Protein AF-A0A0D0BNR8-F1 (afdb_monomer)

Organism: NCBI:txid930991

Radius of gyration: 11.41 Å; Cα contacts (8 Å, |Δi|>4): 65; chains: 1; bounding box: 30×21×27 Å

Foldseek 3Di:
DDDDDDPVLVVLLVVLVVVCVVVVQADPVGGDLVSLVVSLVSCVPPHDPPDDRCHSVNSVVVCVVCVVVPD

InterPro domains:
  IPR024752 Myb/SANT-like domain [PF12776] (5-67)

Mean predicted aligned error: 5.32 Å

Sequence (71 aa):
LKAVWTDKDNKALVSVLHIQKDAGNKAGNGWKPSVWTIAGAKLLADCSKKGSKKTLSKCSDHWTNVSQYQW

Solvent-accessible surface area (backbone atoms only — not comparable to full-atom values): 4164 Å² total; per-residue (Å²): 125,64,67,58,82,47,72,69,44,50,52,53,45,51,52,47,49,52,56,37,46,76,69,62,46,52,53,99,92,44,70,45,72,67,56,30,50,53,38,22,51,50,45,67,72,79,37,75,81,52,58,35,82,60,40,39,66,51,49,50,56,49,44,63,67,49,43,80,79,47,132

pLDDT: mean 82.24, std 9.72, range [54.53, 92.06]

Secondary structure (DSSP, 8-state):
-PBPPPHHHHHHHHHHHHHHHHTT-EETTEE-HHHHHHHHHHHHHHS---BS---HHHHHHHHHHHHTT--

Structure (mmCIF, N/CA/C/O backbone):
data_AF-A0A0D0BNR8-F1
#
_entry.id   AF-A0A0D0BNR8-F1
#
loop_
_atom_site.group_PDB
_atom_site.id
_atom_site.type_symbol
_atom_site.label_atom_id
_atom_site.label_alt_id
_atom_site.label_comp_id
_atom_site.label_asym_id
_atom_site.label_entity_id
_atom_site.label_seq_id
_atom_site.pdbx_PDB_ins_code
_atom_site.Cartn_x
_atom_site.Cartn_y
_atom_site.Cartn_z
_atom_site.occupancy
_atom_site.B_iso_or_equiv
_atom_site.auth_seq_id
_atom_site.auth_comp_id
_atom_site.auth_asym_id
_atom_site.auth_atom_id
_atom_site.pdbx_PDB_model_num
ATOM 1 N N . LEU A 1 1 ? -7.176 13.622 14.572 1.00 55.06 1 LEU A N 1
ATOM 2 C CA . LEU A 1 1 ? -7.685 12.229 14.489 1.00 55.06 1 LEU A CA 1
ATOM 3 C C . LEU A 1 1 ? -6.608 11.330 13.879 1.00 55.06 1 LEU A C 1
ATOM 5 O O . LEU A 1 1 ? -5.983 11.727 12.897 1.00 55.06 1 LEU A O 1
ATOM 9 N N . LYS A 1 2 ? -6.350 10.155 14.463 1.00 68.50 2 LYS A N 1
ATOM 10 C CA . LYS A 1 2 ? -5.408 9.162 13.914 1.00 68.50 2 LYS A CA 1
ATOM 11 C C . LYS A 1 2 ? -6.125 8.334 12.837 1.00 68.50 2 LYS A C 1
ATOM 13 O O . LYS A 1 2 ? -7.322 8.074 12.957 1.00 68.50 2 LYS A O 1
ATOM 18 N N . ALA A 1 3 ? -5.423 7.963 11.767 1.00 76.56 3 ALA A N 1
ATOM 19 C CA . ALA A 1 3 ? -5.948 6.985 10.816 1.00 76.56 3 ALA A CA 1
ATOM 20 C C . ALA A 1 3 ? -6.039 5.622 11.520 1.00 76.56 3 ALA A C 1
ATOM 22 O O . ALA A 1 3 ? -5.089 5.220 12.194 1.00 76.56 3 ALA A O 1
ATOM 23 N N . VAL A 1 4 ? -7.183 4.946 11.402 1.00 83.69 4 VAL A N 1
ATOM 24 C CA . VAL A 1 4 ? -7.378 3.603 11.960 1.00 83.69 4 VAL A CA 1
ATOM 25 C C . VAL A 1 4 ? -7.214 2.600 10.827 1.00 83.69 4 VAL A C 1
ATOM 27 O O . VAL A 1 4 ? -7.922 2.673 9.821 1.00 83.69 4 VAL A O 1
ATOM 30 N N . TRP A 1 5 ? -6.263 1.687 10.995 1.00 84.56 5 TRP A N 1
ATOM 31 C CA . TRP A 1 5 ? -5.957 0.631 10.038 1.00 84.56 5 TRP A CA 1
ATOM 32 C C . TRP A 1 5 ? -6.549 -0.677 10.539 1.00 84.56 5 TRP A C 1
ATOM 34 O O . TRP A 1 5 ? -6.197 -1.155 11.613 1.00 84.56 5 TRP A O 1
ATOM 44 N N . THR A 1 6 ? -7.489 -1.217 9.778 1.00 86.12 6 THR A N 1
ATOM 45 C CA . THR A 1 6 ? -8.074 -2.538 10.011 1.00 86.12 6 THR A CA 1
ATOM 46 C C . THR A 1 6 ? -7.340 -3.593 9.187 1.00 86.12 6 THR A C 1
ATOM 48 O O . THR A 1 6 ? -6.664 -3.264 8.210 1.00 86.12 6 THR A O 1
ATOM 51 N N . ASP A 1 7 ? -7.535 -4.874 9.503 1.00 85.62 7 ASP A N 1
ATOM 52 C CA . ASP A 1 7 ? -6.969 -5.968 8.701 1.00 85.62 7 ASP A CA 1
ATOM 53 C C . ASP A 1 7 ? -7.438 -5.932 7.243 1.00 85.62 7 ASP A C 1
ATOM 55 O O . ASP A 1 7 ? -6.677 -6.266 6.336 1.00 85.62 7 ASP A O 1
ATOM 59 N N . LYS A 1 8 ? -8.673 -5.474 6.993 1.00 85.69 8 LYS A N 1
ATOM 60 C CA . LYS A 1 8 ? -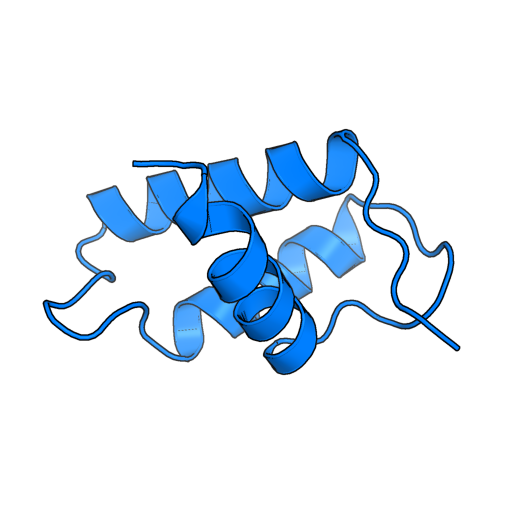9.188 -5.277 5.633 1.00 85.69 8 LYS A CA 1
ATOM 61 C C . LYS A 1 8 ? -8.403 -4.191 4.892 1.00 85.69 8 LYS A C 1
ATOM 63 O O . LYS A 1 8 ? -8.041 -4.396 3.736 1.00 85.69 8 LYS A O 1
ATOM 68 N N . ASP A 1 9 ? -8.107 -3.076 5.563 1.00 86.62 9 ASP A N 1
ATOM 69 C CA . ASP A 1 9 ? -7.304 -1.990 4.989 1.00 86.62 9 ASP A CA 1
ATOM 70 C C . ASP A 1 9 ? -5.874 -2.463 4.695 1.00 86.62 9 ASP A C 1
ATOM 72 O O . ASP A 1 9 ? -5.342 -2.196 3.620 1.00 86.62 9 ASP A O 1
ATOM 76 N N . ASN A 1 10 ? -5.269 -3.215 5.619 1.00 88.12 10 ASN A N 1
ATOM 77 C CA . ASN A 1 10 ? -3.928 -3.772 5.440 1.00 88.12 10 ASN A CA 1
ATOM 78 C C . ASN A 1 10 ? -3.880 -4.743 4.256 1.00 88.12 10 ASN A C 1
ATOM 80 O O . ASN A 1 10 ? -3.012 -4.611 3.398 1.00 88.12 10 ASN A O 1
ATOM 84 N N . LYS A 1 11 ? -4.844 -5.668 4.152 1.00 88.25 11 LYS A N 1
ATOM 85 C CA . LYS A 1 11 ? -4.949 -6.598 3.014 1.00 88.25 11 LYS A CA 1
ATOM 86 C C . LYS A 1 11 ? -5.115 -5.863 1.684 1.00 88.25 11 LYS A C 1
ATOM 88 O O . LYS A 1 11 ? -4.464 -6.227 0.708 1.00 88.25 11 LYS A O 1
ATOM 93 N N . ALA A 1 12 ? -5.947 -4.822 1.641 1.00 88.88 12 ALA A N 1
ATOM 94 C CA . ALA A 1 12 ? -6.131 -4.014 0.437 1.00 88.88 12 ALA A CA 1
ATOM 95 C C . ALA A 1 12 ? -4.846 -3.266 0.048 1.00 88.88 12 ALA A C 1
ATOM 97 O O . ALA A 1 12 ? -4.462 -3.280 -1.121 1.00 88.88 12 ALA A O 1
ATOM 98 N N . LEU A 1 13 ? -4.155 -2.664 1.023 1.00 89.44 13 LEU A N 1
ATOM 99 C CA . LEU A 1 13 ? -2.883 -1.978 0.798 1.00 89.44 13 LEU A CA 1
ATOM 100 C C . LEU A 1 13 ? -1.815 -2.949 0.276 1.00 89.44 13 LEU A C 1
ATOM 102 O O . LEU A 1 13 ? -1.215 -2.687 -0.761 1.00 89.44 13 LEU A O 1
ATOM 106 N N . VAL A 1 14 ? -1.630 -4.093 0.940 1.00 89.81 14 VAL A N 1
ATOM 107 C CA . VAL A 1 14 ? -0.682 -5.144 0.533 1.00 89.81 14 VAL A CA 1
ATOM 108 C C . VAL A 1 14 ? -0.994 -5.650 -0.876 1.00 89.81 14 VAL A C 1
ATOM 110 O O . VAL A 1 14 ? -0.089 -5.751 -1.699 1.00 89.81 14 VAL A O 1
ATOM 113 N N . SER A 1 15 ? -2.267 -5.908 -1.191 1.00 90.88 15 SER A N 1
ATOM 114 C CA . SER A 1 15 ? -2.684 -6.358 -2.524 1.00 90.88 15 SER A CA 1
ATOM 115 C C . SER A 1 15 ? -2.310 -5.352 -3.618 1.00 90.88 15 SER A C 1
ATOM 117 O O . SER A 1 15 ? -1.740 -5.746 -4.636 1.00 90.88 15 SER A O 1
ATOM 119 N N . VAL A 1 16 ? -2.554 -4.054 -3.395 1.00 91.56 16 VAL A N 1
ATOM 120 C CA . VAL A 1 16 ? -2.149 -3.002 -4.343 1.00 91.56 16 VAL A CA 1
ATOM 121 C C . VAL A 1 16 ? -0.635 -2.981 -4.510 1.00 91.56 16 VAL A C 1
ATOM 123 O O . VAL A 1 16 ? -0.149 -2.923 -5.636 1.00 91.56 16 VAL A O 1
ATOM 126 N N . LEU A 1 17 ? 0.116 -3.048 -3.412 1.00 90.94 17 LEU A N 1
ATOM 127 C CA . LEU A 1 17 ? 1.573 -3.017 -3.469 1.00 90.94 17 LEU A CA 1
ATOM 128 C C . LEU A 1 17 ? 2.139 -4.228 -4.216 1.00 90.94 17 LEU A C 1
ATOM 130 O O . LEU A 1 17 ? 3.019 -4.043 -5.048 1.00 90.94 17 LEU A O 1
ATOM 134 N N . HIS A 1 18 ? 1.603 -5.433 -4.024 1.00 90.31 18 HIS A N 1
ATOM 135 C CA . HIS A 1 18 ? 2.004 -6.603 -4.814 1.00 90.31 18 HIS A CA 1
ATOM 136 C C . HIS A 1 18 ? 1.799 -6.388 -6.318 1.00 90.31 18 HIS A C 1
ATOM 138 O O . HIS A 1 18 ? 2.752 -6.520 -7.080 1.00 90.31 18 HIS A O 1
ATOM 144 N N . ILE A 1 19 ? 0.611 -5.937 -6.735 1.00 91.31 19 ILE A N 1
ATOM 145 C CA . ILE A 1 19 ? 0.322 -5.645 -8.150 1.00 91.31 19 ILE A CA 1
ATOM 146 C C . ILE A 1 19 ? 1.307 -4.606 -8.709 1.00 91.31 19 ILE A C 1
ATOM 148 O O . ILE A 1 19 ? 1.805 -4.731 -9.826 1.00 91.31 19 ILE A O 1
ATOM 152 N N . GLN A 1 20 ? 1.612 -3.568 -7.930 1.00 92.06 20 GLN A N 1
ATOM 153 C CA . GLN A 1 20 ? 2.535 -2.513 -8.349 1.00 92.06 20 GLN A CA 1
ATOM 154 C C . GLN A 1 20 ? 4.003 -2.964 -8.333 1.00 92.06 20 GLN A C 1
ATOM 156 O O . GLN A 1 20 ? 4.804 -2.434 -9.104 1.00 92.06 20 GLN A O 1
ATOM 161 N N . LYS A 1 21 ? 4.368 -3.939 -7.490 1.00 89.19 21 LYS A N 1
ATOM 162 C CA . LYS A 1 21 ? 5.686 -4.590 -7.506 1.00 89.19 21 LYS A CA 1
ATOM 163 C C . LYS A 1 21 ? 5.881 -5.325 -8.822 1.00 89.19 21 LYS A C 1
ATOM 165 O O . LYS A 1 21 ? 6.887 -5.096 -9.485 1.00 89.19 21 LYS A O 1
ATOM 170 N N . ASP A 1 22 ? 4.901 -6.143 -9.194 1.00 88.88 22 ASP A N 1
ATOM 171 C CA . ASP A 1 22 ? 4.932 -6.958 -10.409 1.00 88.88 22 ASP A CA 1
ATOM 172 C C . ASP A 1 22 ? 4.926 -6.076 -11.666 1.00 88.88 22 ASP A C 1
ATOM 174 O O . ASP A 1 22 ? 5.585 -6.385 -12.653 1.00 88.88 22 ASP A O 1
ATOM 178 N N . ALA A 1 23 ? 4.282 -4.906 -11.595 1.00 89.06 23 ALA A N 1
ATOM 179 C CA . ALA A 1 23 ? 4.333 -3.878 -12.635 1.00 89.06 23 ALA A CA 1
ATOM 180 C C . ALA A 1 23 ? 5.652 -3.069 -12.680 1.00 89.06 23 ALA A C 1
ATOM 182 O O . ALA A 1 23 ? 5.763 -2.122 -13.460 1.00 89.06 23 ALA A O 1
ATOM 183 N N . GLY A 1 24 ? 6.640 -3.367 -11.828 1.00 88.69 24 GLY A N 1
ATOM 184 C CA . GLY A 1 24 ? 7.934 -2.674 -11.811 1.00 88.69 24 GLY A CA 1
ATOM 185 C C . GLY A 1 24 ? 7.896 -1.258 -11.219 1.00 88.69 24 GLY A C 1
ATOM 186 O O . GLY A 1 24 ? 8.786 -0.444 -11.472 1.00 88.69 24 GLY A O 1
ATOM 187 N N . ASN A 1 25 ? 6.879 -0.923 -10.418 1.00 89.12 25 ASN A N 1
ATOM 188 C CA . ASN A 1 25 ? 6.748 0.397 -9.781 1.00 89.12 25 ASN A CA 1
ATOM 189 C C . ASN A 1 25 ? 7.423 0.499 -8.402 1.00 89.12 25 ASN A C 1
ATOM 191 O O . ASN A 1 25 ? 7.289 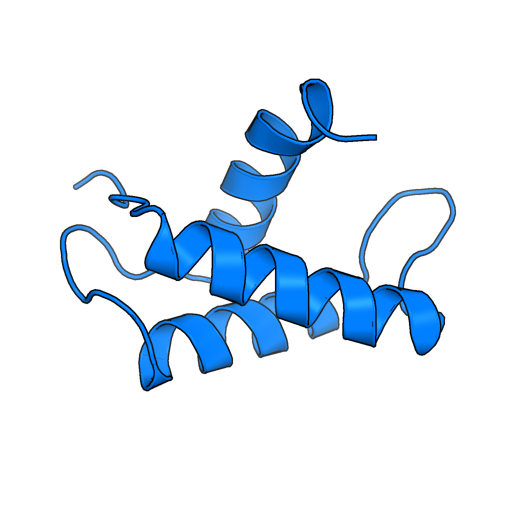1.525 -7.724 1.00 89.12 25 ASN A O 1
ATOM 195 N N . LYS A 1 26 ? 8.192 -0.526 -8.015 1.00 83.38 26 LYS A N 1
ATOM 196 C CA . LYS A 1 26 ? 9.127 -0.498 -6.885 1.00 83.38 26 LYS A CA 1
ATOM 197 C C . LYS A 1 26 ? 10.552 -0.304 -7.406 1.00 83.38 26 LYS A C 1
ATOM 199 O O . LYS A 1 26 ? 11.061 -1.147 -8.135 1.00 83.38 26 LYS A O 1
ATOM 204 N N . ALA A 1 27 ? 11.192 0.792 -7.014 1.00 76.25 27 ALA A N 1
ATOM 205 C CA . ALA A 1 27 ? 12.606 1.052 -7.272 1.00 76.25 27 ALA A CA 1
ATOM 206 C C . ALA A 1 27 ? 13.462 0.688 -6.043 1.00 76.25 27 ALA A C 1
ATOM 208 O O . ALA A 1 27 ? 12.932 0.396 -4.967 1.00 76.25 27 ALA A O 1
ATOM 209 N N . GLY A 1 28 ? 14.793 0.744 -6.187 1.00 70.69 28 GLY A N 1
ATOM 210 C CA . GLY A 1 28 ? 15.742 0.475 -5.095 1.00 70.69 28 GLY A CA 1
ATOM 211 C C . GLY A 1 28 ? 15.508 1.329 -3.841 1.00 70.69 28 GLY A C 1
ATOM 212 O O . GLY A 1 28 ? 15.667 0.831 -2.734 1.00 70.69 28 GLY A O 1
ATOM 213 N N . ASN A 1 29 ? 15.012 2.562 -4.010 1.00 72.12 29 ASN A N 1
ATOM 214 C CA . ASN A 1 29 ? 14.743 3.500 -2.911 1.00 72.12 29 ASN A CA 1
ATOM 215 C C . ASN A 1 29 ? 13.272 3.532 -2.445 1.00 72.12 29 ASN A C 1
ATOM 217 O O . ASN A 1 29 ? 12.910 4.389 -1.643 1.00 72.12 29 ASN A O 1
ATOM 221 N N . GLY A 1 30 ? 12.409 2.633 -2.936 1.00 83.38 30 GLY A N 1
ATOM 222 C CA . GLY A 1 30 ? 11.014 2.531 -2.491 1.00 83.38 30 GLY A CA 1
ATOM 223 C C . GLY A 1 30 ? 9.976 2.616 -3.611 1.00 83.38 30 GLY A C 1
ATOM 224 O O . GLY A 1 30 ? 10.242 2.304 -4.773 1.00 83.38 30 GLY A O 1
ATOM 225 N N . TRP A 1 31 ? 8.753 2.993 -3.241 1.00 89.06 31 TRP A N 1
ATOM 226 C CA . TRP A 1 31 ? 7.596 3.049 -4.136 1.00 89.06 31 TRP A CA 1
ATOM 227 C C . TRP A 1 31 ? 7.481 4.400 -4.840 1.00 89.06 31 TRP A C 1
ATOM 229 O O . 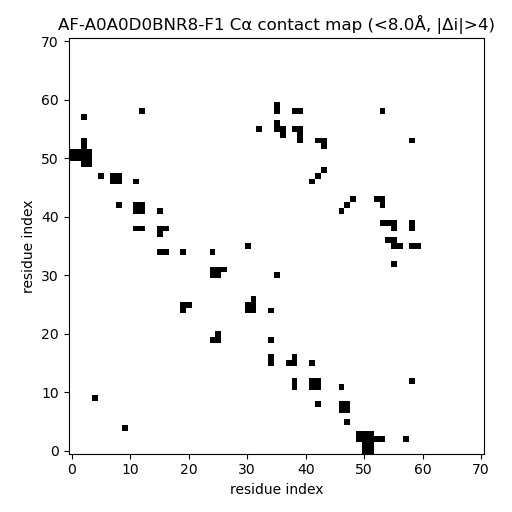TRP A 1 31 ? 7.663 5.448 -4.217 1.00 89.06 31 TRP A O 1
ATOM 239 N N . LYS A 1 32 ? 7.111 4.389 -6.126 1.00 88.62 32 LYS A N 1
ATOM 240 C CA . LYS A 1 32 ? 6.782 5.628 -6.848 1.00 88.62 32 LYS A CA 1
ATOM 241 C C . LYS A 1 32 ? 5.580 6.336 -6.194 1.00 88.62 32 LYS A C 1
ATOM 243 O O . LYS A 1 32 ? 4.645 5.654 -5.774 1.00 88.62 32 LYS A O 1
ATOM 248 N N . PRO A 1 33 ? 5.513 7.682 -6.193 1.00 86.88 33 PRO A N 1
ATOM 249 C CA . PRO A 1 33 ? 4.371 8.421 -5.640 1.00 86.88 33 PRO A CA 1
ATOM 250 C C . PRO A 1 33 ? 3.007 8.003 -6.213 1.00 86.88 33 PRO A C 1
ATOM 252 O O . PRO A 1 33 ? 2.010 7.989 -5.493 1.00 86.88 33 PRO A O 1
ATOM 255 N N . SER A 1 34 ? 2.966 7.596 -7.487 1.00 88.75 34 SER A N 1
ATOM 256 C CA . SER A 1 34 ? 1.758 7.095 -8.155 1.00 88.75 34 SER A CA 1
ATOM 257 C C . SER A 1 34 ? 1.161 5.854 -7.484 1.00 88.75 34 SER A C 1
ATOM 259 O O . SER A 1 34 ? -0.059 5.706 -7.453 1.00 88.75 34 SER A O 1
ATOM 261 N N . VAL A 1 35 ? 1.993 4.996 -6.888 1.00 91.88 35 VAL A N 1
ATOM 262 C CA . VAL A 1 35 ? 1.553 3.797 -6.161 1.00 91.88 35 VAL A CA 1
ATOM 263 C C . VAL A 1 35 ? 0.708 4.182 -4.948 1.00 91.88 35 VAL A C 1
ATOM 265 O O . VAL A 1 35 ? -0.341 3.585 -4.711 1.00 91.88 35 VAL A O 1
ATOM 268 N N . TRP A 1 36 ? 1.102 5.230 -4.220 1.00 91.50 36 TRP A N 1
ATOM 269 C CA . TRP A 1 36 ? 0.356 5.718 -3.058 1.00 91.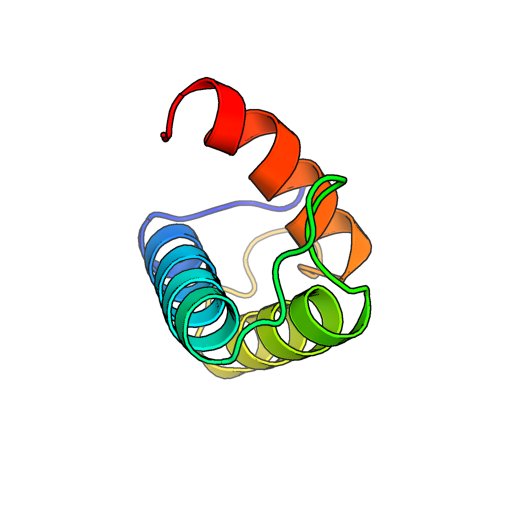50 36 TRP A CA 1
ATOM 270 C C . TRP A 1 36 ? -0.964 6.383 -3.435 1.00 91.50 36 TRP A C 1
ATOM 272 O O . TRP A 1 36 ? -1.938 6.268 -2.691 1.00 91.50 36 TRP A O 1
ATOM 282 N N . THR A 1 37 ? -1.025 7.031 -4.599 1.00 90.50 37 THR A N 1
ATOM 283 C CA . THR A 1 37 ? -2.283 7.549 -5.154 1.00 90.50 37 THR A CA 1
ATOM 284 C C . THR A 1 37 ? -3.257 6.409 -5.455 1.00 90.50 37 THR A C 1
ATOM 286 O O . THR A 1 37 ? -4.420 6.480 -5.057 1.00 90.50 37 THR A O 1
ATOM 289 N N . ILE A 1 38 ? -2.783 5.328 -6.085 1.00 89.62 38 ILE A N 1
ATOM 290 C CA . ILE A 1 38 ? -3.598 4.137 -6.384 1.00 89.62 38 ILE A CA 1
ATOM 291 C C . ILE A 1 38 ? -4.063 3.459 -5.089 1.00 89.62 38 ILE A C 1
ATOM 293 O O . ILE A 1 38 ? -5.246 3.151 -4.938 1.00 89.62 38 ILE A O 1
ATOM 297 N N . ALA A 1 39 ? -3.156 3.273 -4.127 1.00 89.69 39 ALA A N 1
ATOM 298 C CA . ALA A 1 39 ? -3.476 2.688 -2.828 1.00 89.69 39 ALA A CA 1
ATOM 299 C C . ALA A 1 39 ? -4.517 3.519 -2.066 1.00 89.69 39 ALA A C 1
ATOM 301 O O . ALA A 1 39 ? -5.502 2.971 -1.572 1.00 89.69 39 ALA A O 1
ATOM 302 N N . GLY A 1 40 ? -4.347 4.844 -2.022 1.00 88.62 40 GLY A N 1
ATOM 303 C CA . GLY A 1 40 ? -5.301 5.755 -1.392 1.00 88.62 40 GLY A CA 1
ATOM 304 C C . GLY A 1 40 ? -6.682 5.704 -2.047 1.00 88.62 40 GLY A C 1
ATOM 305 O O . GLY A 1 40 ? -7.687 5.643 -1.341 1.00 88.62 40 GLY A O 1
ATOM 306 N N . ALA A 1 41 ? -6.750 5.656 -3.382 1.00 88.19 41 ALA A N 1
ATOM 307 C CA . ALA A 1 41 ? -8.013 5.523 -4.111 1.00 88.19 41 ALA A CA 1
ATOM 308 C C . ALA A 1 41 ? -8.718 4.189 -3.807 1.00 88.19 41 ALA A C 1
ATOM 310 O O . ALA A 1 41 ? -9.911 4.179 -3.501 1.00 88.19 41 ALA A O 1
ATOM 311 N N . LYS A 1 42 ? -7.977 3.072 -3.804 1.00 86.88 42 LYS A N 1
ATOM 312 C CA . LYS A 1 42 ? -8.509 1.743 -3.461 1.00 86.88 42 LYS A CA 1
ATOM 313 C C . LYS A 1 42 ? -9.028 1.695 -2.022 1.00 86.88 42 LYS A C 1
ATOM 315 O O . LYS A 1 42 ? -10.121 1.194 -1.772 1.00 86.88 42 LYS A O 1
ATOM 320 N N . LEU A 1 43 ? -8.274 2.265 -1.082 1.00 86.56 43 LEU A N 1
ATOM 321 C CA . LEU A 1 43 ? -8.653 2.342 0.330 1.00 86.56 43 LEU A CA 1
ATOM 322 C C . LEU A 1 43 ? -9.832 3.292 0.583 1.00 86.56 43 LEU A C 1
ATOM 324 O O . LEU A 1 43 ? -10.584 3.104 1.537 1.00 86.56 43 LEU A O 1
ATOM 328 N N . LEU A 1 44 ? -10.012 4.312 -0.252 1.00 83.69 44 LEU A N 1
ATOM 329 C CA . LEU A 1 44 ? -11.178 5.187 -0.181 1.00 83.69 44 LEU A CA 1
ATOM 330 C C . LEU A 1 44 ? -12.449 4.493 -0.700 1.00 83.69 44 LEU A C 1
ATOM 332 O O . LEU A 1 44 ? -13.527 4.741 -0.160 1.00 83.69 44 LEU A O 1
ATOM 336 N N . ALA A 1 45 ? -12.316 3.643 -1.724 1.00 82.62 45 ALA A N 1
ATOM 337 C CA . ALA A 1 45 ? -13.422 2.918 -2.348 1.00 82.62 45 ALA A CA 1
ATOM 338 C C . ALA A 1 45 ? -13.886 1.698 -1.531 1.00 82.62 45 ALA A C 1
ATOM 340 O O . ALA A 1 45 ? -15.075 1.56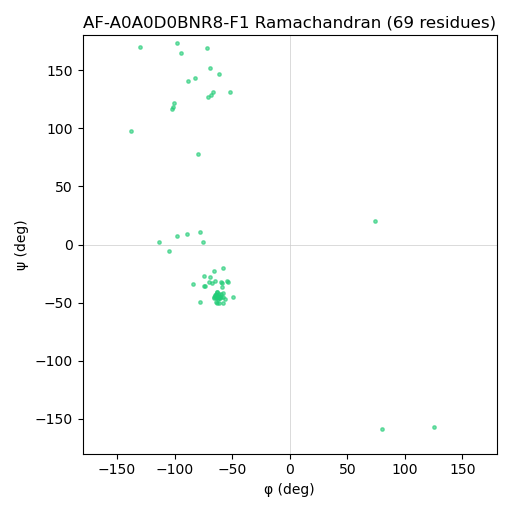6 -1.251 1.00 82.62 45 ALA A O 1
ATOM 341 N N . ASP A 1 46 ? -12.960 0.835 -1.098 1.00 74.25 46 ASP A N 1
ATOM 342 C CA . ASP A 1 46 ? -13.306 -0.520 -0.627 1.00 74.25 46 ASP A CA 1
ATOM 343 C C . ASP A 1 46 ? -13.262 -0.701 0.898 1.00 74.25 46 ASP A C 1
ATOM 345 O O . ASP A 1 46 ? -13.573 -1.775 1.437 1.00 74.25 46 ASP A O 1
ATOM 349 N N . CYS A 1 47 ? -12.814 0.324 1.615 1.00 75.19 47 CYS A N 1
ATOM 350 C CA . CYS A 1 47 ? -12.238 0.172 2.942 1.00 75.19 47 CYS A CA 1
ATOM 351 C C . CYS A 1 47 ? -12.848 1.119 3.981 1.00 75.19 47 CYS A C 1
ATOM 353 O O . CYS A 1 47 ? -13.680 1.979 3.688 1.00 75.19 47 CYS A O 1
ATOM 355 N N . SER A 1 48 ? -12.509 0.883 5.250 1.00 66.00 48 SER A N 1
ATOM 356 C CA . SER A 1 48 ? -13.213 1.513 6.365 1.00 66.00 48 SER A CA 1
ATOM 357 C C . SER A 1 48 ? -12.954 3.020 6.409 1.00 66.00 48 SER A C 1
ATOM 359 O O . SER A 1 48 ? -11.802 3.460 6.466 1.00 66.00 48 SER A O 1
ATOM 361 N N . LYS A 1 49 ? -14.032 3.813 6.486 1.00 71.94 49 LYS A N 1
ATOM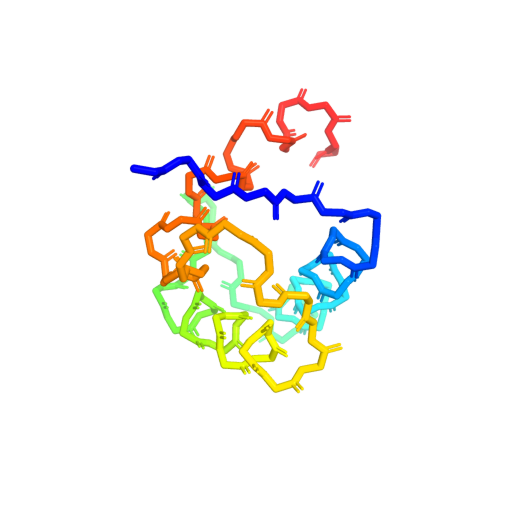 362 C CA . LYS A 1 49 ? -13.987 5.268 6.739 1.00 71.94 49 LYS A CA 1
ATOM 363 C C . LYS A 1 49 ? -13.752 5.608 8.220 1.00 71.94 49 LYS A C 1
ATOM 365 O O . LYS A 1 49 ? -13.931 6.752 8.626 1.00 71.94 49 LYS A O 1
ATOM 370 N N . LYS A 1 50 ? -13.393 4.618 9.045 1.00 69.00 50 LYS A N 1
ATOM 371 C CA . LYS A 1 50 ? -13.131 4.805 10.474 1.00 69.00 50 LYS A CA 1
ATOM 372 C C . LYS A 1 50 ? -11.821 5.578 10.671 1.00 69.00 50 LYS A C 1
ATOM 374 O O . LYS A 1 50 ? -10.771 5.183 10.170 1.00 69.00 50 LYS A O 1
ATOM 379 N N . GLY A 1 51 ? -11.886 6.660 11.445 1.00 71.25 51 GLY A N 1
ATOM 380 C CA . GLY A 1 51 ? -10.750 7.553 11.688 1.00 71.25 51 GLY A CA 1
ATOM 381 C C . GLY A 1 51 ? -10.499 8.544 10.545 1.00 71.25 51 GLY A C 1
ATOM 382 O O . GLY A 1 51 ? -11.392 8.863 9.766 1.00 71.25 51 GLY A O 1
ATOM 383 N N . SER A 1 52 ? -9.278 9.076 10.470 1.00 73.88 52 SER A N 1
ATOM 384 C CA . SER A 1 52 ? -8.891 10.030 9.417 1.00 73.88 52 SER A CA 1
ATOM 385 C C . SER A 1 52 ? -8.800 9.384 8.035 1.00 73.88 52 SER A C 1
ATOM 387 O O . SER A 1 52 ? -8.449 8.210 7.916 1.00 73.88 52 SER A O 1
ATOM 389 N N . LYS A 1 53 ? -9.035 10.184 6.983 1.00 76.81 53 LYS A N 1
ATOM 390 C CA . LYS A 1 53 ? -8.848 9.765 5.585 1.00 76.81 53 LYS A CA 1
ATOM 391 C C . LYS A 1 53 ? -7.449 9.172 5.386 1.00 76.81 53 LYS A C 1
ATOM 393 O O . LYS A 1 53 ? -6.446 9.781 5.760 1.00 76.81 53 LYS A O 1
ATOM 398 N N . LYS A 1 54 ? -7.399 7.999 4.755 1.00 79.31 54 LYS A N 1
ATOM 399 C CA . LYS A 1 54 ? -6.165 7.314 4.359 1.00 79.31 54 LYS A CA 1
ATOM 400 C C . LYS A 1 54 ? -5.637 7.956 3.073 1.00 79.31 54 LYS A C 1
ATOM 402 O O . LYS A 1 54 ? -5.885 7.482 1.973 1.00 79.31 54 LYS A O 1
ATOM 407 N N . THR A 1 55 ? -5.002 9.116 3.218 1.00 81.31 55 THR A N 1
ATOM 408 C CA . THR A 1 55 ? -4.369 9.851 2.113 1.00 81.31 55 THR A CA 1
ATOM 409 C C . THR A 1 55 ? -3.102 9.142 1.631 1.00 81.31 55 THR A C 1
ATOM 411 O O . THR A 1 55 ? -2.590 8.252 2.312 1.00 81.31 55 THR A O 1
ATOM 414 N N . LEU A 1 56 ? -2.552 9.576 0.491 1.00 85.31 56 LEU A N 1
ATOM 415 C CA . LEU A 1 56 ? -1.280 9.071 -0.047 1.00 85.31 56 LEU A CA 1
ATOM 416 C C . LEU A 1 56 ? -0.155 9.062 1.004 1.00 85.31 56 LEU A C 1
ATOM 418 O O . LEU A 1 56 ? 0.514 8.049 1.190 1.00 85.31 56 LEU A O 1
ATOM 422 N N . SER A 1 57 ? -0.022 10.156 1.762 1.00 84.75 57 SER A N 1
ATOM 423 C CA . SER A 1 57 ? 0.972 10.292 2.825 1.00 84.75 57 SER A CA 1
ATOM 424 C C . SER A 1 57 ? 0.730 9.286 3.939 1.00 84.75 57 SER A C 1
ATOM 426 O O . SER A 1 57 ? 1.657 8.614 4.361 1.00 84.75 57 SER A O 1
ATOM 428 N N . LYS A 1 58 ? -0.526 9.083 4.351 1.00 87.69 58 LYS A N 1
ATOM 429 C CA . LYS A 1 58 ? -0.851 8.095 5.385 1.00 87.69 58 LYS A CA 1
ATOM 430 C C . LYS A 1 58 ? -0.616 6.660 4.936 1.00 87.69 58 LYS A C 1
ATOM 432 O O . LYS A 1 58 ? -0.220 5.857 5.771 1.00 87.69 58 LYS A O 1
ATOM 437 N N . CYS A 1 59 ? -0.821 6.343 3.660 1.00 86.81 59 CYS A N 1
ATOM 438 C CA . CYS A 1 59 ? -0.499 5.024 3.116 1.00 86.81 59 CYS A CA 1
ATOM 439 C C . CYS A 1 59 ? 1.010 4.770 3.135 1.00 86.81 59 CYS A C 1
ATOM 441 O O . CYS A 1 59 ? 1.432 3.711 3.591 1.00 86.81 59 CYS A O 1
ATOM 443 N N . SER A 1 60 ? 1.805 5.758 2.713 1.00 89.00 60 SER A N 1
ATOM 444 C CA . SER A 1 60 ? 3.266 5.677 2.763 1.00 89.00 60 SER A CA 1
ATOM 445 C C . SER A 1 60 ? 3.779 5.584 4.201 1.00 89.00 60 SER A C 1
ATOM 447 O O . SER A 1 60 ? 4.546 4.679 4.506 1.00 89.00 60 SER A O 1
ATOM 449 N N . ASP A 1 61 ? 3.323 6.468 5.098 1.00 88.88 61 ASP A N 1
ATOM 450 C CA . ASP A 1 61 ? 3.702 6.478 6.519 1.00 88.88 61 ASP A CA 1
ATOM 451 C C . ASP A 1 61 ? 3.400 5.126 7.178 1.00 88.88 61 ASP A C 1
ATOM 453 O O . ASP A 1 61 ? 4.217 4.573 7.915 1.00 88.88 61 ASP A O 1
ATOM 457 N N . HIS A 1 62 ? 2.200 4.592 6.933 1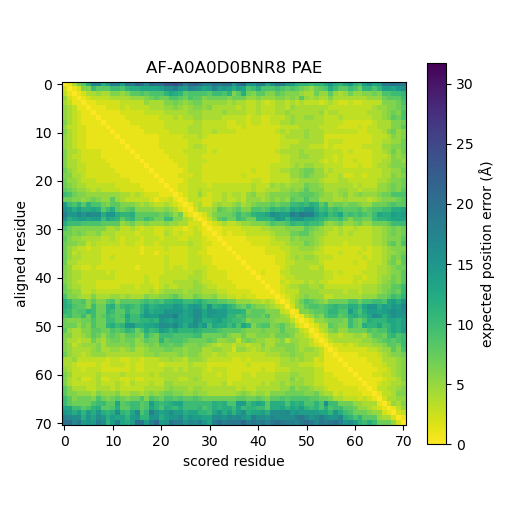.00 88.81 62 HIS A N 1
ATOM 458 C CA . HIS A 1 62 ? 1.777 3.310 7.488 1.00 88.81 62 HIS A CA 1
ATOM 459 C C . HIS A 1 62 ? 2.616 2.164 6.938 1.00 88.81 62 HIS A C 1
ATOM 461 O O . HIS A 1 62 ? 3.110 1.352 7.715 1.00 88.81 62 HIS A O 1
ATOM 467 N N . TRP A 1 63 ? 2.844 2.132 5.622 1.00 87.56 63 TR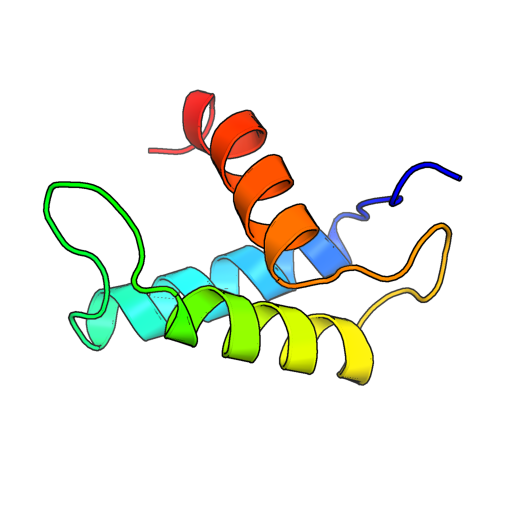P A N 1
ATOM 468 C CA . TRP A 1 63 ? 3.678 1.103 5.015 1.00 87.56 63 TRP A CA 1
ATOM 469 C C . TRP A 1 63 ? 5.108 1.135 5.544 1.00 87.56 63 TRP A C 1
ATOM 471 O O . TRP A 1 63 ? 5.605 0.082 5.900 1.00 87.56 63 TRP A O 1
ATOM 481 N N . THR A 1 64 ? 5.745 2.301 5.684 1.00 84.62 64 THR A N 1
ATOM 482 C CA . THR A 1 64 ? 7.104 2.400 6.248 1.00 84.62 64 THR A CA 1
ATOM 483 C C . THR A 1 64 ? 7.188 1.829 7.667 1.00 84.62 64 THR A C 1
ATOM 485 O O . THR A 1 64 ? 8.182 1.198 8.013 1.00 84.62 64 THR A O 1
ATOM 488 N N . ASN A 1 65 ? 6.146 2.006 8.486 1.00 82.75 65 ASN A N 1
ATOM 489 C CA . ASN A 1 65 ? 6.098 1.429 9.834 1.00 82.75 65 ASN A CA 1
ATOM 490 C C . ASN A 1 65 ? 5.842 -0.089 9.821 1.00 82.75 65 ASN A C 1
ATOM 492 O O . ASN A 1 65 ? 6.373 -0.808 10.661 1.00 82.75 65 ASN A O 1
ATOM 496 N N . VAL A 1 66 ? 5.023 -0.586 8.888 1.00 78.50 66 VAL A N 1
ATOM 497 C CA . VAL A 1 66 ? 4.648 -2.010 8.808 1.00 78.50 66 VAL A CA 1
ATOM 498 C C . VAL A 1 66 ? 5.682 -2.845 8.046 1.00 78.50 66 VAL A C 1
ATOM 500 O O . VAL A 1 66 ? 5.923 -3.990 8.416 1.00 78.50 66 VAL A O 1
ATOM 503 N N . SER A 1 67 ? 6.335 -2.289 7.022 1.00 68.62 67 SER A N 1
ATOM 504 C CA . SER A 1 67 ? 7.352 -2.970 6.210 1.00 68.62 67 SER A CA 1
ATOM 505 C C . SER A 1 67 ? 8.605 -3.312 7.004 1.00 68.62 67 SER A C 1
ATOM 507 O O . SER A 1 67 ? 9.299 -4.257 6.662 1.00 68.62 67 SER A O 1
ATOM 509 N N . GLN A 1 68 ? 8.872 -2.614 8.112 1.00 62.03 68 GLN A N 1
ATOM 510 C CA . GLN A 1 68 ? 9.910 -3.032 9.063 1.00 62.03 68 GLN A CA 1
ATOM 511 C C . GLN A 1 68 ? 9.670 -4.443 9.630 1.00 62.03 68 GLN A C 1
ATOM 513 O O . GLN A 1 68 ? 10.607 -5.081 10.097 1.00 62.03 68 GLN A O 1
ATOM 518 N N . TYR A 1 69 ? 8.434 -4.943 9.554 1.00 54.53 69 TYR A N 1
ATOM 519 C CA . TYR A 1 69 ? 8.025 -6.276 9.997 1.00 54.53 69 TYR A CA 1
ATOM 520 C C . TYR A 1 69 ? 7.583 -7.183 8.835 1.00 54.53 69 TYR A C 1
ATOM 522 O O . TYR A 1 69 ? 7.125 -8.303 9.059 1.00 54.53 69 TYR A O 1
ATOM 530 N N . GLN A 1 70 ? 7.661 -6.696 7.595 1.00 56.75 70 GLN A N 1
ATOM 531 C CA . GLN A 1 70 ? 7.176 -7.370 6.391 1.00 56.75 70 GLN A CA 1
ATOM 532 C C . GLN A 1 70 ? 8.205 -7.186 5.258 1.00 56.75 70 GLN A C 1
ATOM 534 O O . GLN A 1 70 ? 8.173 -6.164 4.580 1.00 56.75 70 GLN A O 1
ATOM 539 N N . TRP A 1 71 ? 9.052 -8.209 5.080 1.00 55.62 71 TRP A N 1
ATOM 540 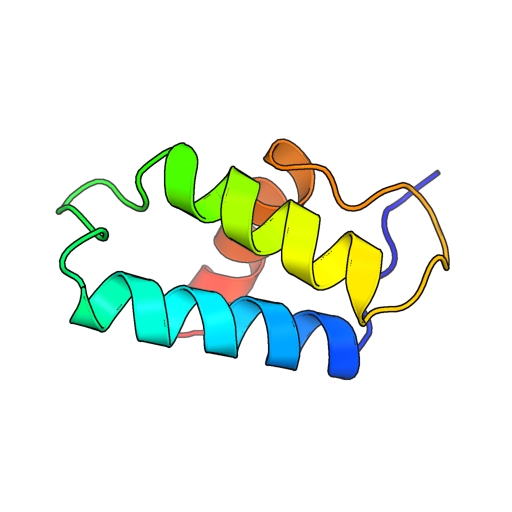C CA . TRP A 1 71 ? 9.908 -8.557 3.922 1.00 55.62 71 TRP A CA 1
ATOM 541 C C . TRP A 1 71 ? 10.771 -7.457 3.279 1.00 55.62 71 TRP A C 1
ATOM 543 O O . TRP A 1 71 ? 10.263 -6.686 2.428 1.00 55.62 71 TRP A O 1
#

Nearest PDB structures (foldseek):
  5cqq-assembly1_A  TM=6.535E-01  e=2.756E-01  Drosophila melanogaster
  4u7y-assembly1_A  TM=2.899E-01  e=1.374E+00  Homo sapiens